Protein AF-A0A970XYF1-F1 (afdb_monomer_lite)

Foldseek 3Di:
DPPVQVVVLVVVVVVLVVCCVVPVPDAAEEEEEQVNPDQSNVVSCVVSVHWYKYWHDDDPVNCVVCVVVLVVQVVVCVVVVAKGWDKDWDWDDDPPHPGTFIKIKIWIFHDDPPDDTDTDIIIITTPD

Structure (mmCIF, N/CA/C/O backbone):
data_AF-A0A970XYF1-F1
#
_entry.id   AF-A0A970XYF1-F1
#
loop_
_atom_site.group_PDB
_atom_site.id
_atom_site.type_symbol
_atom_site.label_atom_id
_atom_site.label_alt_id
_atom_site.label_comp_id
_atom_site.label_asym_id
_atom_site.label_entity_id
_atom_site.label_seq_id
_atom_site.pdbx_PDB_ins_code
_atom_site.Cartn_x
_atom_site.Cartn_y
_atom_site.Cartn_z
_atom_site.occupancy
_atom_site.B_iso_or_equiv
_atom_site.auth_seq_id
_atom_site.auth_comp_id
_atom_site.auth_asym_id
_atom_site.auth_atom_id
_atom_site.pdbx_PDB_model_num
ATOM 1 N N . MET A 1 1 ? -23.228 10.885 0.093 1.00 42.56 1 MET A N 1
ATOM 2 C CA . MET A 1 1 ? -22.516 9.664 0.526 1.00 42.56 1 MET A CA 1
ATOM 3 C C . MET A 1 1 ? -22.508 8.668 -0.621 1.00 42.56 1 MET A C 1
ATOM 5 O O . MET A 1 1 ? -23.587 8.405 -1.145 1.00 42.56 1 MET A O 1
ATOM 9 N N . PRO A 1 2 ? -21.355 8.135 -1.051 1.00 46.19 2 PRO A N 1
ATOM 10 C CA . PRO A 1 2 ? -21.345 7.012 -1.975 1.00 46.19 2 PRO A CA 1
ATOM 11 C C . PRO A 1 2 ? -21.801 5.753 -1.224 1.00 46.19 2 PRO A C 1
ATOM 13 O O . PRO A 1 2 ? -21.293 5.425 -0.157 1.00 46.19 2 PRO A O 1
ATOM 16 N N . ILE A 1 3 ? -22.782 5.052 -1.784 1.00 51.94 3 ILE A N 1
ATOM 17 C CA . ILE A 1 3 ? -23.531 3.951 -1.152 1.00 51.94 3 ILE A CA 1
ATOM 18 C C . ILE A 1 3 ? -22.634 2.728 -0.832 1.00 51.94 3 ILE A C 1
ATOM 20 O O . ILE A 1 3 ? -22.966 1.919 0.030 1.00 51.94 3 ILE A O 1
ATOM 24 N N . ALA A 1 4 ? -21.463 2.615 -1.471 1.00 56.34 4 ALA A N 1
ATOM 25 C CA . ALA A 1 4 ? -20.545 1.484 -1.313 1.00 56.34 4 ALA A CA 1
ATOM 26 C C . ALA A 1 4 ? -19.779 1.468 0.028 1.00 56.34 4 ALA A C 1
ATOM 28 O O . ALA A 1 4 ? -19.537 0.393 0.578 1.00 56.34 4 ALA A O 1
ATOM 29 N N . SER A 1 5 ? -19.424 2.632 0.586 1.00 65.50 5 SER A N 1
ATOM 30 C CA . SER A 1 5 ? -18.584 2.703 1.794 1.00 65.50 5 SER A CA 1
ATOM 31 C C . SER A 1 5 ? -19.333 2.265 3.058 1.00 65.50 5 SER A C 1
ATOM 33 O O . SER A 1 5 ? -18.750 1.622 3.929 1.00 65.50 5 SER A O 1
ATOM 35 N N . GLY A 1 6 ? -20.644 2.525 3.137 1.00 76.62 6 GLY A N 1
ATOM 36 C CA . GLY A 1 6 ? -21.457 2.184 4.311 1.00 76.62 6 GLY A CA 1
ATOM 37 C C . GLY A 1 6 ? -21.562 0.677 4.572 1.00 76.62 6 GLY A C 1
ATOM 38 O O . GLY A 1 6 ? -21.461 0.238 5.717 1.00 76.62 6 GLY A O 1
ATOM 39 N N . GLY A 1 7 ? -21.698 -0.133 3.515 1.00 87.81 7 GLY A N 1
ATOM 40 C CA . GLY A 1 7 ? -21.750 -1.594 3.644 1.00 87.81 7 GLY A CA 1
ATOM 41 C C . GLY A 1 7 ? -20.427 -2.188 4.135 1.00 87.81 7 GLY A C 1
ATOM 42 O O . GLY A 1 7 ? -20.418 -3.040 5.025 1.00 87.81 7 GLY A O 1
ATOM 43 N N . ALA A 1 8 ? -19.305 -1.694 3.605 1.00 91.31 8 ALA A N 1
ATOM 44 C CA . ALA A 1 8 ? -17.974 -2.132 4.014 1.00 91.31 8 ALA A CA 1
ATOM 45 C C . ALA A 1 8 ? -17.682 -1.783 5.481 1.00 91.31 8 ALA A C 1
ATOM 47 O O . ALA A 1 8 ? -17.252 -2.653 6.239 1.00 91.31 8 ALA A O 1
ATOM 48 N N . ILE A 1 9 ? -17.986 -0.550 5.900 1.00 95.25 9 ILE A N 1
ATOM 49 C CA . ILE A 1 9 ? -17.817 -0.100 7.291 1.00 95.25 9 ILE A CA 1
ATOM 50 C C . ILE A 1 9 ? -18.661 -0.952 8.245 1.00 95.25 9 ILE A C 1
ATOM 52 O O . ILE A 1 9 ? -18.152 -1.416 9.264 1.00 95.25 9 ILE A O 1
ATOM 56 N N . GLY A 1 10 ? -19.922 -1.241 7.902 1.00 95.94 10 GLY A N 1
ATOM 57 C CA . GLY A 1 10 ? -20.786 -2.086 8.734 1.00 95.94 10 GLY A CA 1
ATOM 58 C C . GLY A 1 10 ? -20.219 -3.494 8.959 1.00 95.94 10 GLY A C 1
ATOM 59 O O . GLY A 1 10 ? -20.238 -4.009 10.081 1.00 95.94 10 GLY A O 1
ATOM 60 N N . ILE A 1 11 ? -19.662 -4.110 7.912 1.00 95.56 11 ILE A N 1
ATOM 61 C CA . ILE A 1 11 ? -19.013 -5.426 8.010 1.00 95.56 11 ILE A CA 1
ATOM 62 C C . ILE A 1 11 ? -17.732 -5.337 8.847 1.00 95.56 11 ILE A C 1
ATOM 64 O O . ILE A 1 11 ? -17.539 -6.157 9.749 1.00 95.56 11 ILE A O 1
ATOM 68 N N . LEU A 1 12 ? -16.880 -4.341 8.587 1.00 96.50 12 LEU A N 1
ATOM 69 C CA . LEU A 1 12 ? -15.636 -4.130 9.329 1.00 96.50 12 LEU A CA 1
ATOM 70 C C . LEU A 1 12 ? -15.905 -3.947 10.824 1.00 96.50 12 LEU A C 1
ATOM 72 O O . LEU A 1 12 ? -15.314 -4.666 11.626 1.00 96.50 12 LEU A O 1
ATOM 76 N N . SER A 1 13 ? -16.859 -3.093 11.195 1.00 96.88 13 SER A N 1
ATOM 77 C CA . SER A 1 13 ? -17.243 -2.854 12.592 1.00 96.88 13 SER A CA 1
ATOM 78 C C . SER A 1 13 ? -17.665 -4.131 13.306 1.00 96.88 13 SER A C 1
ATOM 80 O O . SER A 1 13 ? -17.199 -4.432 14.413 1.00 96.88 13 SER A O 1
ATOM 82 N N . ARG A 1 14 ? -18.482 -4.956 12.640 1.00 97.69 14 ARG A N 1
ATOM 83 C CA . ARG A 1 14 ? -18.920 -6.238 13.195 1.00 97.69 14 ARG A CA 1
ATOM 84 C C . ARG A 1 14 ? -17.759 -7.211 13.392 1.00 97.69 14 ARG A C 1
ATOM 86 O O . ARG A 1 14 ? -17.722 -7.897 14.416 1.00 97.69 14 ARG A O 1
ATOM 93 N N . ILE A 1 15 ? -16.838 -7.294 12.435 1.00 97.25 15 ILE A N 1
ATOM 94 C CA . ILE A 1 15 ? -15.681 -8.195 12.509 1.00 97.25 15 ILE A CA 1
ATOM 95 C C . ILE A 1 15 ? -14.697 -7.715 13.578 1.00 97.25 15 ILE A C 1
ATOM 97 O O . ILE A 1 15 ? -14.347 -8.497 14.460 1.00 97.25 15 ILE A O 1
ATOM 101 N N . ILE A 1 16 ? -14.300 -6.440 13.547 1.00 97.31 16 ILE A N 1
ATOM 102 C CA . ILE A 1 16 ? -13.340 -5.841 14.486 1.00 97.31 16 ILE A CA 1
ATOM 103 C C . ILE A 1 16 ? -13.828 -6.026 15.924 1.00 97.31 16 ILE A C 1
ATOM 105 O O . ILE A 1 16 ? -13.078 -6.519 16.768 1.00 97.31 16 ILE A O 1
ATOM 109 N N . SER A 1 17 ? -15.104 -5.738 16.191 1.00 97.38 17 SER A N 1
ATOM 110 C CA . SER A 1 17 ? -15.698 -5.899 17.523 1.00 97.38 17 SER A CA 1
ATOM 111 C C . SER A 1 17 ? -15.647 -7.348 18.020 1.00 97.38 17 SER A C 1
ATOM 113 O O . SER A 1 17 ? -15.294 -7.601 19.171 1.00 97.38 17 SER A O 1
ATOM 115 N N . ARG A 1 18 ? -15.947 -8.326 17.154 1.00 98.06 18 ARG A N 1
ATOM 116 C CA . ARG A 1 18 ? -15.880 -9.755 17.508 1.00 98.06 18 ARG A CA 1
ATOM 117 C C . ARG A 1 18 ? -14.450 -10.225 17.757 1.00 98.06 18 ARG A C 1
ATOM 119 O O . ARG A 1 18 ? -14.218 -10.965 18.709 1.00 98.06 18 ARG A O 1
ATOM 126 N N . VAL A 1 19 ? -13.499 -9.784 16.935 1.00 97.50 19 VAL A N 1
ATOM 127 C CA . VAL A 1 19 ? -12.078 -10.119 17.106 1.00 97.50 19 VAL A CA 1
ATOM 128 C C . VAL A 1 19 ? -11.544 -9.534 18.411 1.00 97.50 19 VAL A C 1
ATOM 130 O O . VAL A 1 19 ? -10.874 -10.249 19.147 1.00 97.50 19 VAL A O 1
ATOM 133 N N . ARG A 1 20 ? -11.890 -8.286 18.754 1.00 97.25 20 ARG A N 1
ATOM 134 C CA . ARG A 1 20 ? -11.509 -7.675 20.039 1.00 97.25 20 ARG A CA 1
ATOM 135 C C . ARG A 1 20 ? -12.079 -8.419 21.237 1.00 97.25 20 ARG A C 1
ATOM 137 O O . ARG A 1 20 ? -11.357 -8.638 22.201 1.00 97.25 20 ARG A O 1
ATOM 144 N N . ALA A 1 21 ? -13.348 -8.818 21.173 1.00 97.88 21 ALA A N 1
ATOM 145 C CA . ALA A 1 21 ? -13.983 -9.562 22.256 1.00 97.88 21 ALA A CA 1
ATOM 146 C C . ALA A 1 21 ? -13.306 -10.923 22.487 1.00 97.88 21 ALA A C 1
ATOM 148 O O . ALA A 1 21 ? -13.073 -11.309 23.628 1.00 97.88 21 ALA A O 1
ATOM 149 N N . ALA A 1 22 ? -12.956 -11.629 21.407 1.00 98.19 22 ALA A N 1
ATOM 150 C CA . ALA A 1 22 ? -12.275 -12.919 21.489 1.00 98.19 22 ALA A CA 1
ATOM 151 C C . ALA A 1 22 ? -10.784 -12.793 21.857 1.00 98.19 22 ALA A C 1
ATOM 153 O O . ALA A 1 22 ? -10.245 -13.655 22.547 1.00 98.19 22 ALA A O 1
ATOM 154 N N . PHE A 1 23 ? -10.117 -11.720 21.417 1.00 97.75 23 PHE A N 1
ATOM 155 C CA . PHE A 1 23 ? -8.676 -11.517 21.581 1.00 97.75 23 PHE A CA 1
ATOM 156 C C . PHE A 1 23 ? -8.338 -10.077 22.019 1.00 97.75 23 PHE A C 1
ATOM 158 O O . PHE A 1 23 ? -7.791 -9.299 21.232 1.00 97.75 23 PHE A O 1
ATOM 165 N N . PRO A 1 24 ? -8.583 -9.706 23.291 1.00 95.38 24 PRO A N 1
ATOM 166 C CA . PRO A 1 24 ? -8.510 -8.309 23.742 1.00 95.38 24 PRO A CA 1
ATOM 167 C C . PRO A 1 24 ? -7.132 -7.643 23.631 1.00 95.38 24 PRO A C 1
ATOM 169 O O . PRO A 1 24 ? -7.035 -6.421 23.630 1.00 95.38 24 PRO A O 1
ATOM 172 N N . LYS A 1 25 ? -6.055 -8.434 23.568 1.00 95.75 25 LYS A N 1
ATOM 173 C CA . LYS A 1 25 ? -4.666 -7.941 23.525 1.00 95.75 25 LYS A CA 1
ATOM 174 C C . LYS A 1 25 ? -4.054 -7.962 22.121 1.00 95.75 25 LYS A C 1
ATOM 176 O O . LYS A 1 25 ? -2.888 -7.605 21.960 1.00 95.75 25 LYS A O 1
ATOM 181 N N . THR A 1 26 ? -4.798 -8.416 21.116 1.00 95.44 26 THR A N 1
ATOM 182 C CA . THR A 1 26 ? -4.270 -8.599 19.762 1.00 95.44 26 THR A CA 1
ATOM 183 C C . THR A 1 26 ? -4.299 -7.291 18.982 1.00 95.44 26 THR A C 1
ATOM 185 O O . THR A 1 26 ? -5.288 -6.561 18.996 1.00 95.44 26 THR A O 1
ATOM 188 N N . ARG A 1 27 ? -3.221 -7.018 18.240 1.00 96.25 27 ARG A N 1
ATOM 189 C CA . ARG A 1 27 ? -3.204 -5.945 17.241 1.00 96.25 27 ARG A CA 1
ATOM 190 C C . ARG A 1 27 ? -3.990 -6.385 16.013 1.00 96.25 27 ARG A C 1
ATOM 192 O O . ARG A 1 27 ? -3.718 -7.444 15.451 1.00 96.25 27 ARG A O 1
ATOM 199 N N . ILE A 1 28 ? -4.949 -5.569 15.595 1.00 97.31 28 ILE A N 1
ATOM 200 C CA . ILE A 1 28 ? -5.759 -5.838 14.407 1.00 97.31 28 ILE A CA 1
ATOM 201 C C . ILE A 1 28 ? -5.158 -5.071 13.236 1.00 97.31 28 ILE A C 1
ATOM 203 O O . ILE A 1 28 ? -4.939 -3.865 13.337 1.00 97.31 28 ILE A O 1
ATOM 207 N N . ARG A 1 29 ? -4.917 -5.782 12.129 1.00 97.19 29 ARG A N 1
ATOM 208 C CA . ARG A 1 29 ? -4.482 -5.202 10.860 1.00 97.19 29 ARG A CA 1
ATOM 209 C C . ARG A 1 29 ? -5.481 -5.523 9.761 1.00 97.19 29 ARG A C 1
ATOM 211 O O . ARG A 1 29 ? -5.700 -6.691 9.443 1.00 97.19 29 ARG A O 1
ATOM 218 N N . VAL A 1 30 ? -6.041 -4.489 9.153 1.00 96.94 30 VAL A N 1
ATOM 219 C CA . VAL A 1 30 ? -7.016 -4.592 8.070 1.00 96.94 30 VAL A CA 1
ATOM 220 C C . VAL A 1 30 ? -6.309 -4.467 6.722 1.00 96.94 30 VAL A C 1
ATOM 222 O O . VAL A 1 30 ? -5.462 -3.600 6.510 1.00 96.94 30 VAL A O 1
ATOM 225 N N . ARG A 1 31 ? -6.643 -5.355 5.787 1.00 96.31 31 ARG A N 1
ATOM 226 C CA . ARG A 1 31 ? -6.173 -5.296 4.400 1.00 96.31 31 ARG A CA 1
ATOM 227 C C . ARG A 1 31 ? -7.359 -5.107 3.478 1.00 96.31 31 ARG A C 1
ATOM 229 O O . ARG A 1 31 ? -8.300 -5.890 3.553 1.00 96.31 31 ARG A O 1
ATOM 236 N N . LEU A 1 32 ? -7.288 -4.098 2.619 1.00 94.56 32 LEU A N 1
ATOM 237 C CA . LEU A 1 32 ? -8.356 -3.762 1.681 1.00 94.56 32 LEU A CA 1
ATOM 238 C C . LEU A 1 32 ? -7.792 -3.552 0.275 1.00 94.56 32 LEU A C 1
ATOM 240 O O . LEU A 1 32 ? -6.629 -3.174 0.109 1.00 94.56 32 LEU A O 1
ATOM 244 N N . 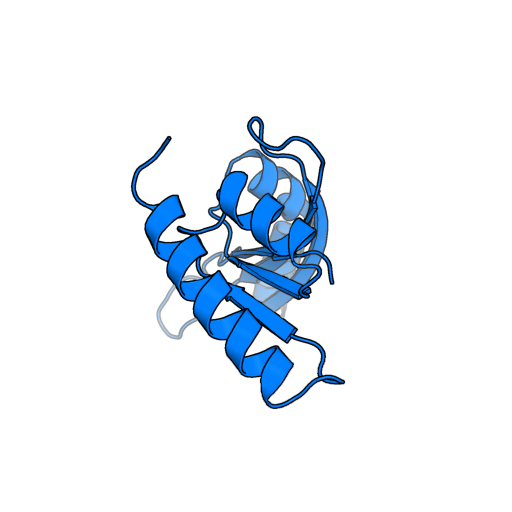ASP A 1 33 ? -8.615 -3.794 -0.740 1.00 92.12 33 ASP A N 1
ATOM 245 C CA . ASP A 1 33 ? -8.263 -3.499 -2.126 1.00 92.12 33 ASP A CA 1
ATOM 246 C C . ASP A 1 33 ? -8.444 -2.011 -2.489 1.00 92.12 33 ASP A C 1
ATOM 248 O O . ASP A 1 33 ? -8.899 -1.191 -1.689 1.00 92.12 33 ASP A O 1
ATOM 252 N N . GLY A 1 34 ? -8.071 -1.685 -3.732 1.00 87.31 34 GLY A N 1
ATOM 253 C CA . GLY A 1 34 ? -8.124 -0.343 -4.320 1.00 87.31 34 GLY A CA 1
ATOM 254 C C . GLY A 1 34 ? -9.468 0.371 -4.214 1.00 87.31 34 GLY A C 1
ATOM 255 O O . GLY A 1 34 ? -9.496 1.593 -4.064 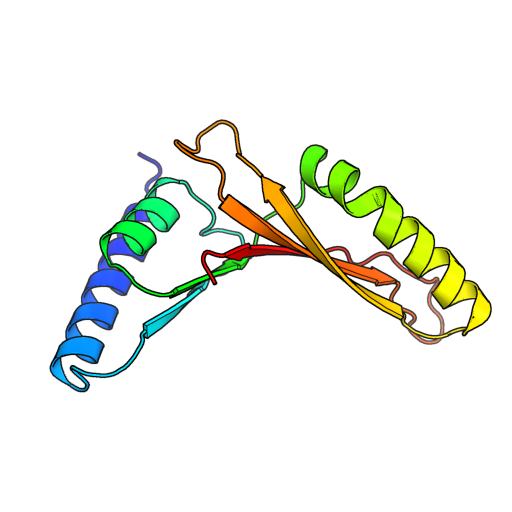1.00 87.31 34 GLY A O 1
ATOM 256 N N . GLY A 1 35 ? -10.572 -0.373 -4.282 1.00 87.31 35 GLY A N 1
ATOM 257 C CA . GLY A 1 35 ? -11.932 0.159 -4.232 1.00 87.31 35 GLY A CA 1
ATOM 258 C C . GLY A 1 35 ? -12.319 0.739 -2.874 1.00 87.31 35 GLY A C 1
ATOM 259 O O . GLY A 1 35 ? -13.270 1.512 -2.795 1.00 87.31 35 GLY A O 1
ATOM 260 N N . PHE A 1 36 ? -11.561 0.430 -1.821 1.00 90.00 36 PHE A N 1
ATOM 261 C CA . PHE A 1 36 ? -11.830 0.880 -0.456 1.00 90.00 36 PHE A CA 1
ATOM 262 C C . PHE A 1 36 ? -10.905 2.008 0.020 1.00 90.00 36 PHE A C 1
ATOM 264 O O . PHE A 1 36 ? -10.979 2.417 1.175 1.00 90.00 36 PHE A O 1
ATOM 271 N N . GLY A 1 37 ? -10.070 2.574 -0.859 1.00 87.19 37 GLY A N 1
ATOM 272 C CA . GLY A 1 37 ? -9.231 3.749 -0.574 1.00 87.19 37 GLY A CA 1
ATOM 273 C C . GLY A 1 37 ? -10.003 5.071 -0.409 1.00 87.19 37 GLY A C 1
ATOM 274 O O . GLY A 1 37 ? -9.484 6.140 -0.732 1.00 87.19 37 GLY A O 1
ATOM 275 N N . THR A 1 38 ? -11.263 5.034 0.019 1.00 88.00 38 THR A N 1
ATOM 276 C CA . THR A 1 38 ? -12.096 6.231 0.203 1.00 88.00 38 THR A CA 1
ATOM 277 C C . THR A 1 38 ? -11.796 6.910 1.543 1.00 88.00 38 THR A C 1
ATOM 279 O O . THR A 1 38 ? -11.542 6.181 2.502 1.00 88.00 38 THR A O 1
ATOM 282 N N . PRO A 1 39 ? -11.883 8.256 1.644 1.00 87.69 39 PRO A N 1
ATOM 283 C CA . PRO A 1 39 ? -11.677 8.976 2.906 1.00 87.69 39 PRO A CA 1
ATOM 284 C C . PRO A 1 39 ? -12.475 8.367 4.068 1.00 87.69 39 PRO A C 1
ATOM 286 O O . PRO A 1 39 ? -11.867 7.970 5.048 1.00 87.69 39 PRO A O 1
ATOM 289 N N . ASP A 1 40 ? -13.780 8.136 3.884 1.00 89.88 40 ASP A N 1
ATOM 290 C CA . ASP A 1 40 ? -14.671 7.586 4.919 1.00 89.88 40 ASP A CA 1
ATOM 291 C C . ASP A 1 40 ? -14.188 6.247 5.514 1.00 89.88 40 ASP A C 1
ATOM 293 O O . ASP A 1 40 ? -14.373 5.985 6.698 1.00 89.88 40 ASP A O 1
ATOM 297 N N . ILE A 1 41 ? -13.561 5.383 4.706 1.00 92.44 41 ILE A N 1
ATOM 298 C CA . ILE A 1 41 ? -13.029 4.094 5.180 1.00 92.44 41 ILE A CA 1
ATOM 299 C C . ILE A 1 41 ? -11.705 4.287 5.913 1.00 92.44 41 ILE A C 1
ATOM 301 O O . ILE A 1 41 ? -11.477 3.638 6.928 1.00 92.44 41 ILE A O 1
ATOM 305 N N . LEU A 1 42 ? -10.825 5.148 5.400 1.00 91.81 42 LEU A N 1
ATOM 306 C CA . LEU A 1 42 ? -9.549 5.435 6.054 1.00 91.81 42 LEU A CA 1
ATOM 307 C C . LEU A 1 42 ? -9.773 6.119 7.406 1.00 91.81 42 LEU A C 1
ATOM 309 O O . LEU A 1 42 ? -9.175 5.701 8.392 1.00 91.81 42 LEU A O 1
ATOM 313 N N . ASP A 1 43 ? -10.688 7.089 7.460 1.00 91.50 43 ASP A N 1
ATOM 314 C CA . ASP A 1 43 ? -11.080 7.782 8.688 1.00 91.50 43 ASP A CA 1
ATOM 315 C C . ASP A 1 43 ? -11.699 6.795 9.690 1.00 91.50 43 ASP A C 1
ATOM 317 O O . ASP A 1 43 ? -11.287 6.759 10.846 1.00 91.50 43 ASP A O 1
ATOM 321 N N . TYR A 1 44 ? -12.590 5.904 9.238 1.00 94.25 44 TYR A N 1
ATOM 322 C CA . TYR A 1 44 ? -13.139 4.841 10.083 1.00 94.25 44 TYR A CA 1
ATOM 323 C C . TYR A 1 44 ? -12.050 3.922 10.672 1.00 94.25 44 TYR A C 1
ATOM 325 O O . TYR A 1 44 ? -12.086 3.586 11.853 1.00 94.25 44 TYR A O 1
ATOM 333 N N . LEU A 1 45 ? -11.061 3.505 9.874 1.00 94.94 45 LEU A N 1
ATOM 334 C CA . LEU A 1 45 ? -9.969 2.646 10.352 1.00 94.94 45 LEU A CA 1
ATOM 335 C C . LEU A 1 45 ? -9.032 3.374 11.328 1.00 94.94 45 LEU A C 1
ATOM 337 O O . LEU A 1 45 ? -8.541 2.755 12.277 1.00 94.94 45 LEU A O 1
ATOM 341 N N . ASP A 1 46 ? -8.793 4.667 11.098 1.00 92.88 46 ASP A N 1
ATOM 342 C CA . ASP A 1 46 ? -8.055 5.537 12.014 1.00 92.88 46 ASP A CA 1
ATOM 343 C C . ASP A 1 46 ? -8.800 5.666 13.358 1.00 92.88 46 ASP A C 1
ATOM 345 O O . ASP A 1 46 ? -8.186 5.488 14.410 1.00 92.88 46 ASP A O 1
ATOM 349 N N . GLU A 1 47 ? -10.114 5.923 13.339 1.00 94.50 47 GLU A N 1
ATOM 350 C CA . GLU A 1 47 ? -10.970 6.037 14.535 1.00 94.50 47 GLU A CA 1
ATOM 351 C C . GLU A 1 47 ? -11.068 4.727 15.316 1.00 94.50 47 GLU A C 1
ATOM 353 O O . GLU A 1 47 ? -10.996 4.718 16.546 1.00 94.50 47 GLU A O 1
ATOM 358 N N . GLU A 1 48 ? -11.174 3.601 14.611 1.00 95.88 48 GLU A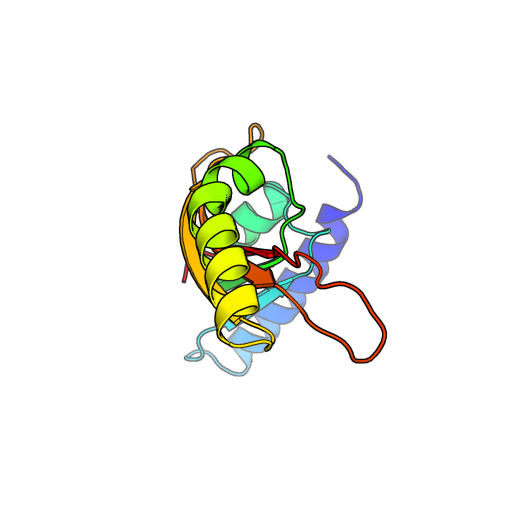 N 1
ATOM 359 C CA . GLU A 1 48 ? -11.102 2.286 15.234 1.00 95.88 48 GLU A CA 1
ATOM 360 C C . GLU A 1 48 ? -9.721 2.019 15.838 1.00 95.88 48 GLU A C 1
ATOM 362 O O . GLU A 1 48 ? -9.602 1.133 16.675 1.00 95.88 48 GLU A O 1
ATOM 367 N N . GLY A 1 49 ? -8.658 2.728 15.456 1.00 94.75 49 GLY A N 1
ATOM 368 C CA . GLY A 1 49 ? -7.314 2.482 15.982 1.00 94.75 49 GLY A CA 1
ATOM 369 C C . GLY A 1 49 ? -6.763 1.111 15.578 1.00 94.75 49 GLY A C 1
ATOM 370 O O . GLY A 1 49 ? -6.100 0.438 16.374 1.00 94.75 49 GLY A O 1
ATOM 371 N N . VAL A 1 50 ? -7.072 0.659 14.359 1.00 96.31 50 VAL A N 1
ATOM 372 C CA . VAL A 1 50 ? -6.556 -0.594 13.780 1.00 96.31 50 VAL A CA 1
ATOM 373 C C . VAL A 1 50 ? -5.517 -0.302 12.712 1.00 96.31 50 VAL A C 1
ATOM 375 O O . VAL A 1 50 ? -5.692 0.590 11.894 1.00 96.31 50 VAL A O 1
ATOM 378 N N . GLU A 1 51 ? -4.449 -1.088 12.640 1.00 97.06 51 GLU A N 1
ATOM 379 C CA . GLU A 1 51 ? -3.480 -0.958 11.552 1.00 97.06 51 GLU A CA 1
ATOM 380 C C . GLU A 1 51 ? -4.159 -1.237 10.200 1.00 97.06 51 GLU A C 1
ATOM 382 O O . GLU A 1 51 ? -5.046 -2.089 10.116 1.00 97.06 51 GLU A O 1
ATOM 387 N N . TYR A 1 52 ? -3.727 -0.592 9.114 1.00 96.31 52 TYR A N 1
ATOM 388 C CA . TYR A 1 52 ? -4.252 -0.927 7.789 1.00 96.31 52 TYR A CA 1
ATOM 389 C C . TYR A 1 52 ? -3.240 -0.816 6.663 1.00 96.31 52 TYR A C 1
ATOM 391 O O . TYR A 1 52 ? -2.285 -0.046 6.719 1.00 96.31 52 TYR A O 1
ATOM 399 N N . ILE A 1 53 ? -3.505 -1.599 5.619 1.00 96.69 53 ILE A N 1
ATOM 400 C CA . ILE A 1 53 ? -2.850 -1.530 4.316 1.00 96.69 53 ILE A CA 1
ATOM 401 C C . ILE A 1 53 ? -3.961 -1.556 3.269 1.00 96.69 53 ILE A C 1
ATOM 403 O O . ILE A 1 53 ? -4.615 -2.585 3.079 1.00 96.69 53 ILE A O 1
ATOM 407 N N . VAL A 1 54 ? -4.170 -0.437 2.588 1.00 95.75 54 VAL A N 1
ATOM 408 C CA . VAL A 1 54 ? -5.215 -0.297 1.571 1.00 95.75 54 VAL A CA 1
ATOM 409 C C . VAL A 1 54 ? -4.551 -0.138 0.217 1.00 95.75 54 VAL A C 1
ATOM 411 O O . VAL A 1 54 ? -3.754 0.780 0.021 1.00 95.75 54 VAL A O 1
ATOM 414 N N . GLY A 1 55 ? -4.848 -1.040 -0.719 1.00 95.44 55 GLY A N 1
ATOM 415 C CA . GLY A 1 55 ? -4.462 -0.855 -2.115 1.00 95.44 55 GLY A CA 1
ATOM 416 C C . GLY A 1 55 ? -4.955 0.500 -2.608 1.00 95.44 55 GLY A C 1
ATOM 417 O O . GLY A 1 55 ? -6.025 0.952 -2.217 1.00 95.44 55 GLY A O 1
ATOM 418 N N . TYR A 1 56 ? -4.179 1.178 -3.446 1.00 94.44 56 TYR A N 1
ATOM 419 C CA . TYR A 1 56 ? -4.579 2.485 -3.946 1.00 94.44 56 TYR A CA 1
ATOM 420 C C . TYR A 1 56 ? -4.382 2.589 -5.444 1.00 94.44 56 TYR A C 1
ATOM 422 O O . TYR A 1 56 ? -3.353 2.181 -5.994 1.00 94.44 56 TYR A O 1
ATOM 430 N N . ALA A 1 57 ? -5.401 3.128 -6.109 1.00 92.06 57 ALA A N 1
ATOM 431 C CA . ALA A 1 57 ? -5.357 3.340 -7.540 1.00 92.06 57 ALA A CA 1
ATOM 432 C C . ALA A 1 57 ? -4.234 4.324 -7.891 1.00 92.06 57 ALA A C 1
ATOM 434 O O . ALA A 1 57 ? -4.042 5.353 -7.239 1.00 92.06 57 ALA A O 1
ATOM 435 N N . SER A 1 58 ? -3.492 3.996 -8.947 1.00 93.25 58 SER A N 1
ATOM 436 C CA . SER A 1 58 ? -2.479 4.892 -9.490 1.00 93.25 58 SER A CA 1
ATOM 437 C C . SER A 1 58 ? -3.119 6.197 -9.971 1.00 93.25 58 SER A C 1
ATOM 439 O O . SER A 1 58 ? -4.233 6.207 -10.491 1.00 93.25 58 SER A O 1
ATOM 441 N N . ASN A 1 59 ? -2.393 7.301 -9.824 1.00 94.06 59 ASN A N 1
ATOM 442 C CA . ASN A 1 59 ? -2.738 8.585 -10.422 1.00 94.06 59 ASN A CA 1
ATOM 443 C C . ASN A 1 59 ? -1.463 9.352 -10.793 1.00 94.06 59 ASN A C 1
ATOM 445 O O . ASN A 1 59 ? -0.359 8.976 -10.395 1.00 94.06 59 ASN A O 1
ATOM 449 N N . SER A 1 60 ? -1.609 10.443 -11.545 1.00 95.94 60 SER A N 1
ATOM 450 C CA . SER A 1 60 ? -0.477 11.225 -12.061 1.00 95.94 60 SER A CA 1
ATOM 451 C C . SER A 1 60 ? 0.479 11.717 -10.968 1.00 95.94 60 SER A C 1
ATOM 453 O O . SER A 1 60 ? 1.690 11.759 -11.190 1.00 95.94 60 SER A O 1
ATOM 455 N N . VAL A 1 61 ? -0.029 12.030 -9.772 1.00 95.94 61 VAL A N 1
ATOM 456 C CA . VAL A 1 61 ? 0.794 12.465 -8.636 1.00 95.94 61 VAL A CA 1
ATOM 457 C C . VAL A 1 61 ? 1.625 11.303 -8.098 1.00 95.94 61 VAL A C 1
ATOM 459 O O . VAL A 1 61 ? 2.831 11.457 -7.911 1.00 95.94 61 VAL A O 1
ATOM 462 N N . LEU A 1 62 ? 1.018 10.132 -7.896 1.00 96.56 62 LEU A N 1
ATOM 463 C CA . LEU A 1 62 ? 1.717 8.934 -7.415 1.00 96.56 62 LEU A CA 1
ATOM 464 C C . LEU A 1 62 ? 2.759 8.433 -8.420 1.00 96.56 62 LEU A C 1
ATOM 466 O O . LEU A 1 62 ? 3.880 8.095 -8.037 1.00 96.56 62 LEU A O 1
ATOM 470 N N . VAL A 1 63 ? 2.422 8.460 -9.710 1.00 97.06 63 VAL A N 1
ATOM 471 C CA . VAL A 1 63 ? 3.355 8.140 -10.799 1.00 97.06 63 VAL A CA 1
ATOM 472 C C . VAL A 1 63 ? 4.530 9.109 -10.793 1.00 97.06 63 VAL A C 1
ATOM 474 O O . VAL A 1 63 ? 5.679 8.683 -10.868 1.00 97.06 63 VAL A O 1
ATOM 477 N N . SER A 1 64 ? 4.268 10.410 -10.645 1.00 97.19 64 SER A N 1
ATOM 478 C CA . SER A 1 64 ? 5.323 11.423 -10.566 1.00 97.19 64 SER A CA 1
ATOM 479 C C . SER A 1 64 ? 6.255 11.188 -9.373 1.00 97.19 64 SER A C 1
ATOM 481 O O . SER A 1 64 ? 7.476 11.193 -9.530 1.00 97.19 64 SER A O 1
ATOM 483 N N . ARG A 1 65 ? 5.695 10.886 -8.194 1.00 97.12 65 ARG A N 1
ATOM 484 C CA . ARG A 1 65 ? 6.462 10.586 -6.973 1.00 97.12 65 ARG A CA 1
ATOM 485 C C . ARG A 1 65 ? 7.327 9.331 -7.110 1.00 97.12 65 ARG A C 1
ATOM 487 O O . ARG A 1 65 ? 8.456 9.326 -6.630 1.00 97.12 65 ARG A O 1
ATOM 494 N N . ALA A 1 66 ? 6.832 8.298 -7.790 1.00 97.00 66 ALA A N 1
ATOM 495 C CA . ALA A 1 66 ? 7.558 7.045 -8.002 1.00 97.00 66 ALA A CA 1
ATOM 496 C C . ALA A 1 66 ? 8.495 7.056 -9.224 1.00 97.00 66 ALA A C 1
ATOM 498 O O . ALA A 1 66 ? 9.239 6.099 -9.423 1.00 97.00 66 ALA A O 1
ATOM 499 N N . ARG A 1 67 ? 8.497 8.118 -10.043 1.00 97.25 67 ARG A N 1
ATOM 500 C CA . ARG A 1 67 ? 9.228 8.155 -11.321 1.00 97.25 67 ARG A CA 1
ATOM 501 C C . ARG A 1 67 ? 10.708 7.813 -11.169 1.00 97.25 67 ARG A C 1
ATOM 503 O O . ARG A 1 67 ? 11.184 6.912 -11.841 1.00 97.25 67 ARG A O 1
ATOM 510 N N . LYS A 1 68 ? 11.405 8.467 -10.233 1.00 97.44 68 LYS A N 1
ATOM 511 C CA . LYS A 1 68 ? 12.850 8.259 -10.027 1.00 97.44 68 LYS A CA 1
ATOM 512 C C . LYS A 1 68 ? 13.195 6.801 -9.713 1.00 97.44 68 LYS A C 1
ATOM 514 O O . LYS A 1 68 ? 14.147 6.263 -10.266 1.00 97.44 68 LYS A O 1
ATOM 519 N N . VAL A 1 69 ? 12.417 6.159 -8.839 1.00 97.62 69 VAL A N 1
ATOM 520 C CA . VAL A 1 69 ? 12.660 4.755 -8.475 1.00 97.62 69 VAL A CA 1
ATOM 521 C C . VAL A 1 69 ? 12.258 3.799 -9.596 1.00 97.62 69 VAL A C 1
ATOM 523 O O . VAL A 1 69 ? 12.943 2.806 -9.804 1.00 97.62 69 VAL A O 1
ATOM 526 N N . MET A 1 70 ? 11.217 4.119 -10.372 1.00 98.31 70 MET A N 1
ATOM 527 C CA . MET A 1 70 ? 10.858 3.357 -11.571 1.00 98.31 70 MET A CA 1
ATOM 528 C C . MET A 1 70 ? 11.946 3.432 -12.645 1.00 98.31 70 MET A C 1
ATOM 530 O O . MET A 1 70 ? 12.324 2.398 -13.184 1.00 98.31 70 MET A O 1
ATOM 534 N N . ASP A 1 71 ? 12.490 4.618 -12.923 1.00 98.31 71 ASP A N 1
ATOM 535 C CA . ASP A 1 71 ? 13.577 4.800 -13.895 1.00 98.31 71 ASP A CA 1
ATOM 536 C C . ASP A 1 71 ? 14.811 3.971 -13.493 1.00 98.31 71 ASP A C 1
ATOM 538 O O . ASP A 1 71 ? 15.405 3.284 -14.326 1.00 98.31 71 ASP A O 1
ATOM 542 N N . MET A 1 72 ? 15.139 3.955 -12.196 1.00 98.25 72 MET A N 1
ATOM 543 C CA . MET A 1 72 ? 16.202 3.113 -11.645 1.00 98.25 72 MET A CA 1
ATOM 544 C C . MET A 1 72 ? 15.914 1.617 -11.830 1.00 98.25 72 MET A C 1
ATOM 546 O O . MET A 1 72 ? 16.800 0.884 -12.264 1.00 98.25 72 MET A O 1
ATOM 550 N N . MET A 1 73 ? 14.689 1.152 -11.557 1.00 98.44 73 MET A N 1
ATOM 551 C CA . MET A 1 73 ? 14.323 -0.258 -11.767 1.00 98.44 73 MET A CA 1
ATOM 552 C C . MET A 1 73 ? 14.364 -0.658 -13.241 1.00 98.44 73 MET A C 1
ATOM 554 O O . MET A 1 73 ? 14.763 -1.778 -13.549 1.00 98.44 73 MET A O 1
ATOM 558 N N . ARG A 1 74 ? 14.021 0.247 -14.167 1.00 98.50 74 ARG A N 1
ATOM 559 C CA . ARG A 1 74 ? 14.177 -0.007 -15.609 1.00 98.50 74 ARG A CA 1
ATOM 560 C C . ARG A 1 74 ? 15.641 -0.211 -15.973 1.00 98.50 74 ARG A C 1
ATOM 562 O O . ARG A 1 74 ? 15.958 -1.201 -16.628 1.00 98.50 74 ARG A O 1
ATOM 569 N N . ALA A 1 75 ? 16.531 0.666 -15.509 1.00 98.38 75 ALA A N 1
ATOM 570 C CA . ALA A 1 75 ? 17.966 0.530 -15.751 1.00 98.38 75 ALA A CA 1
ATOM 571 C C . ALA A 1 75 ? 18.529 -0.774 -15.160 1.00 98.38 75 ALA A C 1
ATOM 573 O O . ALA A 1 75 ? 19.212 -1.520 -15.861 1.00 98.38 75 ALA A O 1
ATOM 574 N N . LEU A 1 76 ? 18.188 -1.098 -13.907 1.00 98.31 76 LEU A N 1
ATOM 575 C CA . LEU A 1 76 ? 18.619 -2.348 -13.277 1.00 98.31 76 LEU A CA 1
ATOM 576 C C . LEU A 1 76 ? 18.085 -3.572 -14.018 1.00 98.31 76 LEU A C 1
ATOM 578 O O . LEU A 1 76 ? 18.850 -4.492 -14.278 1.00 98.31 76 LEU A O 1
ATOM 582 N N . SER A 1 77 ? 16.815 -3.563 -14.430 1.00 98.19 77 SER A N 1
ATOM 583 C CA . SER A 1 77 ? 16.220 -4.686 -15.157 1.00 98.19 77 SER A CA 1
ATOM 584 C C . SER A 1 77 ? 16.863 -4.891 -16.527 1.00 98.19 77 SER A C 1
ATOM 586 O O . SER A 1 77 ? 16.921 -6.019 -17.014 1.00 98.19 77 SER A O 1
ATOM 588 N N . VAL A 1 78 ? 17.351 -3.829 -17.176 1.00 97.75 78 VAL A N 1
ATOM 589 C CA . VAL A 1 78 ? 18.160 -3.938 -18.403 1.00 97.75 78 VAL A CA 1
ATOM 590 C C . VAL A 1 78 ? 19.504 -4.603 -18.110 1.00 97.75 78 VAL A C 1
ATOM 592 O O . VAL A 1 78 ? 19.879 -5.527 -18.825 1.00 97.75 78 VAL A O 1
ATOM 595 N N . ILE A 1 79 ? 20.197 -4.181 -17.050 1.00 97.94 79 ILE A N 1
ATOM 596 C CA . ILE A 1 79 ? 21.519 -4.708 -16.679 1.00 97.94 79 ILE A CA 1
ATOM 597 C C . ILE A 1 79 ? 21.436 -6.173 -16.233 1.00 97.94 79 ILE A C 1
ATOM 599 O O . ILE A 1 79 ? 22.243 -6.999 -16.652 1.00 97.94 79 ILE A O 1
ATOM 603 N N . SER A 1 80 ? 20.470 -6.509 -15.378 1.00 97.25 80 SER A N 1
ATOM 604 C CA . SER A 1 80 ? 20.344 -7.844 -14.788 1.00 97.25 80 SER A CA 1
ATOM 605 C C . SER A 1 80 ? 19.617 -8.841 -15.686 1.00 97.25 80 SER A C 1
ATOM 607 O O . SER A 1 80 ? 19.702 -10.048 -15.453 1.00 97.25 80 SER A O 1
ATOM 609 N N . ASN A 1 81 ? 18.875 -8.344 -16.683 1.00 96.56 81 ASN A N 1
ATOM 610 C CA . ASN A 1 81 ? 17.922 -9.100 -17.494 1.00 96.56 81 ASN A CA 1
ATOM 611 C C . ASN A 1 81 ? 16.892 -9.889 -16.656 1.00 96.56 81 ASN A C 1
ATOM 613 O O . ASN A 1 81 ? 16.395 -10.936 -17.076 1.00 96.56 81 ASN A O 1
ATOM 617 N N . LYS A 1 82 ? 16.558 -9.395 -15.458 1.00 97.25 82 LYS A N 1
ATOM 618 C CA . LYS A 1 82 ? 15.592 -10.003 -14.529 1.00 97.25 82 LYS A CA 1
ATOM 619 C C . LYS A 1 82 ? 14.473 -9.028 -14.174 1.00 97.25 82 LYS A C 1
ATOM 621 O O . LYS A 1 82 ? 14.524 -7.842 -14.506 1.00 97.25 82 LYS A O 1
ATOM 626 N N . THR A 1 83 ? 13.434 -9.551 -13.525 1.00 98.38 83 THR A N 1
ATOM 627 C CA . THR A 1 83 ? 12.458 -8.711 -12.826 1.00 98.38 83 THR A CA 1
ATOM 628 C C . THR A 1 83 ? 13.162 -8.005 -11.676 1.00 98.38 83 THR A C 1
ATOM 630 O O . THR A 1 83 ? 13.787 -8.672 -10.855 1.00 98.38 83 THR A O 1
ATOM 633 N N . GLU A 1 84 ? 13.043 -6.682 -11.617 1.00 98.50 84 GLU A N 1
ATOM 634 C CA . GLU A 1 84 ? 13.644 -5.857 -10.566 1.00 98.50 84 GLU A CA 1
ATOM 635 C C . GLU A 1 84 ? 12.567 -5.086 -9.819 1.00 98.50 84 GLU A C 1
ATOM 637 O O . GLU A 1 84 ? 11.647 -4.54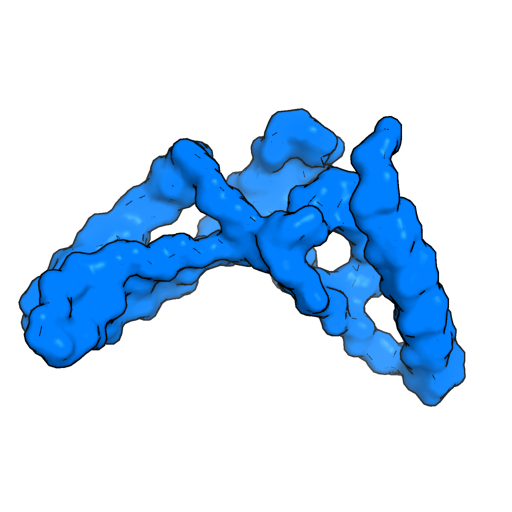2 -10.436 1.00 98.50 84 GLU A O 1
ATOM 642 N N . THR A 1 85 ? 12.704 -5.027 -8.495 1.00 98.44 85 THR A N 1
ATOM 643 C CA . THR A 1 85 ? 11.703 -4.439 -7.604 1.00 98.44 85 THR A CA 1
ATOM 644 C C . THR A 1 85 ? 12.364 -3.660 -6.480 1.00 98.44 85 THR A C 1
ATOM 646 O O . THR A 1 85 ? 13.249 -4.165 -5.794 1.00 98.44 85 THR A O 1
ATOM 649 N N . ILE A 1 86 ? 11.852 -2.460 -6.219 1.00 98.19 86 ILE A N 1
ATOM 650 C CA . ILE A 1 86 ? 12.171 -1.673 -5.031 1.00 98.19 86 ILE A CA 1
ATOM 651 C C . ILE A 1 86 ? 10.891 -1.135 -4.395 1.00 98.19 86 ILE A C 1
ATOM 653 O O . ILE A 1 86 ? 9.896 -0.863 -5.070 1.00 98.19 86 ILE A O 1
ATOM 657 N N . PHE A 1 87 ? 10.931 -0.955 -3.080 1.00 97.69 87 PHE A N 1
ATOM 658 C CA . PHE A 1 87 ? 9.887 -0.264 -2.337 1.00 97.69 87 PHE A CA 1
ATOM 659 C C . PHE A 1 87 ? 10.401 1.105 -1.905 1.00 97.69 87 PHE A C 1
ATOM 661 O O . PHE A 1 87 ? 11.517 1.230 -1.403 1.00 97.69 87 PHE A O 1
ATOM 668 N N . SER A 1 88 ? 9.585 2.130 -2.105 1.00 96.94 88 SER A N 1
ATOM 669 C CA . SER A 1 88 ? 9.828 3.479 -1.606 1.00 96.94 88 SER A CA 1
ATOM 670 C C . SER A 1 88 ? 8.579 4.014 -0.928 1.00 96.94 88 SER A C 1
ATOM 672 O O . SER A 1 88 ? 7.498 3.437 -1.039 1.00 96.94 88 SER A O 1
ATOM 674 N N . GLU A 1 89 ? 8.715 5.123 -0.215 1.00 97.31 89 GLU A N 1
ATOM 675 C CA . GLU A 1 89 ? 7.593 5.724 0.488 1.00 97.31 89 GLU A CA 1
ATOM 676 C C . GLU A 1 89 ? 7.616 7.239 0.448 1.00 97.31 89 GLU A C 1
ATOM 678 O O . GLU A 1 89 ? 8.658 7.871 0.266 1.00 97.31 89 GLU A O 1
ATOM 683 N N . PHE A 1 90 ? 6.434 7.822 0.597 1.00 96.94 90 PHE A N 1
ATOM 684 C CA . PHE A 1 90 ? 6.247 9.260 0.671 1.00 96.94 90 PHE A CA 1
ATOM 685 C C . PHE A 1 90 ? 4.898 9.596 1.305 1.00 96.94 90 PHE A C 1
ATOM 687 O O . PHE A 1 90 ? 3.968 8.791 1.319 1.00 96.94 90 PHE A O 1
ATOM 694 N N . GLN A 1 91 ? 4.778 10.825 1.801 1.00 95.81 91 GLN A N 1
ATOM 695 C CA . GLN A 1 91 ? 3.495 11.378 2.226 1.00 95.81 91 GLN A CA 1
ATOM 696 C C . GLN A 1 91 ? 2.684 11.819 1.006 1.00 95.81 91 GLN A C 1
ATOM 698 O O . GLN A 1 91 ? 3.203 12.493 0.106 1.00 95.81 91 GLN A O 1
ATOM 703 N N . TYR A 1 92 ? 1.406 11.456 0.981 1.00 94.06 92 TYR A N 1
ATOM 704 C CA . TYR A 1 92 ? 0.467 11.827 -0.070 1.00 94.06 92 TYR A CA 1
ATOM 705 C C . TYR A 1 92 ? -0.881 12.199 0.537 1.00 94.06 92 TYR A C 1
ATOM 707 O O . TYR A 1 92 ? -1.364 11.555 1.461 1.00 94.06 92 TYR A O 1
ATOM 715 N N . LYS A 1 93 ? -1.501 13.243 -0.007 1.00 91.62 93 LYS A N 1
ATOM 716 C CA . LYS A 1 93 ? -2.844 13.677 0.362 1.00 91.62 93 LYS A CA 1
ATOM 717 C C . LYS A 1 93 ? -3.679 13.748 -0.906 1.00 91.62 93 LYS A C 1
ATOM 719 O O . LYS A 1 93 ? -3.443 14.621 -1.744 1.00 91.62 93 LYS A O 1
ATOM 724 N N . ALA A 1 94 ? -4.637 12.839 -1.062 1.00 87.88 94 ALA A N 1
ATOM 725 C CA . ALA A 1 94 ? -5.645 12.996 -2.100 1.00 87.88 94 ALA A CA 1
ATOM 726 C C . ALA A 1 94 ? -6.514 14.223 -1.779 1.00 87.88 94 ALA A C 1
ATOM 728 O O . ALA A 1 94 ? -6.722 14.554 -0.614 1.00 87.88 94 ALA A O 1
ATOM 729 N N . LYS A 1 95 ? -7.057 14.891 -2.804 1.00 86.94 95 LYS A N 1
ATOM 730 C CA . LYS A 1 95 ? -7.903 16.084 -2.620 1.00 86.94 95 LYS A CA 1
ATOM 731 C C . LYS A 1 95 ? -9.025 15.913 -1.572 1.00 86.94 95 LYS A C 1
ATOM 733 O O . LYS A 1 95 ? -9.192 16.841 -0.788 1.00 86.94 95 LYS A O 1
ATOM 738 N N . PRO A 1 96 ? -9.779 14.794 -1.530 1.00 83.31 96 PRO A N 1
ATOM 739 C CA . PRO A 1 96 ? -10.860 14.636 -0.557 1.00 83.31 96 PRO A CA 1
ATOM 740 C C . PRO A 1 96 ? -10.382 14.233 0.845 1.00 83.31 96 PRO A C 1
ATOM 742 O O . PRO A 1 96 ? -11.206 14.141 1.744 1.00 83.31 96 PRO A O 1
ATOM 745 N N . TRP A 1 97 ? -9.091 13.953 1.052 1.00 86.75 97 TRP A N 1
ATOM 746 C CA . TRP A 1 97 ? -8.602 13.539 2.365 1.00 86.75 97 TRP A CA 1
ATOM 747 C C . TRP A 1 97 ? -8.434 14.740 3.294 1.00 86.75 97 TRP A C 1
ATOM 749 O O . TRP A 1 97 ? -7.955 15.789 2.850 1.00 86.75 97 TRP A O 1
ATOM 759 N N . PRO A 1 98 ? -8.744 14.602 4.591 1.00 81.81 98 PRO A N 1
ATOM 760 C CA . PRO A 1 98 ? -8.524 15.674 5.558 1.00 81.81 98 PRO A CA 1
ATOM 761 C C . PRO A 1 98 ? -7.026 15.893 5.833 1.00 81.81 98 PRO A C 1
ATOM 763 O O . PRO A 1 98 ? -6.557 17.035 5.901 1.00 81.81 98 PRO A O 1
ATOM 766 N N . LYS A 1 99 ? -6.235 14.814 5.875 1.00 86.69 99 LYS A N 1
ATOM 767 C CA . LYS A 1 99 ? -4.802 14.804 6.219 1.00 86.69 99 LYS A CA 1
ATOM 768 C C . LYS A 1 99 ? -3.976 13.972 5.221 1.00 86.69 99 LYS A C 1
ATOM 770 O O . LYS A 1 99 ? -4.550 13.160 4.497 1.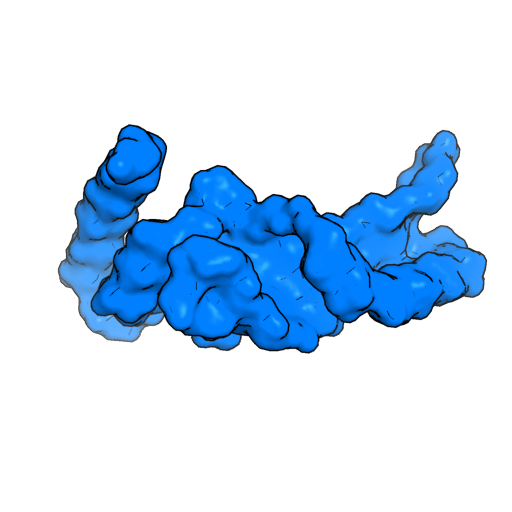00 86.69 99 LYS A O 1
ATOM 775 N N . PRO A 1 100 ? -2.655 14.206 5.105 1.00 91.00 100 PRO A N 1
ATOM 776 C CA . PRO A 1 100 ? -1.782 13.308 4.354 1.00 91.00 100 PRO A CA 1
ATOM 777 C C . PRO A 1 100 ? -1.684 11.939 5.036 1.00 91.00 100 PRO A C 1
ATOM 779 O O . PRO A 1 100 ? -1.709 11.855 6.262 1.00 91.00 100 PRO A O 1
ATOM 782 N N . SER A 1 101 ? -1.506 10.899 4.228 1.00 92.06 101 SER A N 1
ATOM 783 C CA . SER A 1 101 ? -1.223 9.537 4.681 1.00 92.06 101 SER A CA 1
ATOM 784 C C . SER A 1 101 ? 0.080 9.037 4.060 1.00 92.06 101 SER A C 1
ATOM 786 O O . SER A 1 101 ? 0.480 9.464 2.966 1.00 92.06 101 SER A O 1
ATOM 788 N N . ARG A 1 102 ? 0.740 8.094 4.741 1.00 95.75 102 ARG A N 1
ATOM 789 C CA . ARG A 1 102 ? 1.911 7.400 4.198 1.00 95.75 102 ARG A CA 1
ATOM 790 C C . ARG A 1 102 ? 1.464 6.518 3.035 1.00 95.75 102 ARG A C 1
ATOM 792 O O . ARG A 1 102 ? 0.529 5.725 3.151 1.00 95.75 102 ARG A O 1
ATOM 799 N N . VAL A 1 103 ? 2.157 6.657 1.912 1.00 97.19 103 VAL A N 1
ATOM 800 C CA . VAL A 1 103 ? 2.023 5.782 0.750 1.00 97.19 103 VAL A CA 1
ATOM 801 C C . VAL A 1 103 ? 3.320 5.024 0.563 1.00 97.19 103 VAL A C 1
ATOM 803 O O . VAL A 1 103 ? 4.387 5.630 0.485 1.00 97.19 103 VAL A O 1
ATOM 806 N N . VAL A 1 104 ? 3.213 3.704 0.443 1.00 98.00 104 VAL A N 1
ATOM 807 C CA . VAL A 1 104 ? 4.312 2.847 -0.003 1.00 98.00 104 VAL A CA 1
ATOM 808 C C . VAL A 1 104 ? 4.092 2.538 -1.479 1.00 98.00 104 VAL A C 1
ATOM 810 O O . VAL A 1 104 ? 3.041 2.029 -1.876 1.00 98.00 104 VAL A O 1
ATOM 813 N N . ALA A 1 105 ? 5.085 2.866 -2.297 1.00 98.12 105 ALA A N 1
ATOM 814 C CA . ALA A 1 105 ? 5.130 2.555 -3.712 1.00 98.12 105 ALA A CA 1
ATOM 815 C C . ALA A 1 105 ? 6.019 1.329 -3.936 1.00 98.12 105 ALA A C 1
ATOM 817 O O . ALA A 1 105 ? 7.209 1.339 -3.623 1.00 98.12 105 ALA A O 1
ATOM 818 N N . LYS A 1 106 ? 5.445 0.283 -4.522 1.00 98.31 106 LYS A N 1
ATOM 819 C CA . LYS A 1 106 ? 6.196 -0.800 -5.149 1.00 98.31 106 LYS A CA 1
ATOM 820 C C . LYS A 1 106 ? 6.525 -0.357 -6.568 1.00 98.31 106 LYS A C 1
ATOM 822 O O . LYS A 1 106 ? 5.616 -0.241 -7.387 1.00 98.31 106 LYS A O 1
ATOM 827 N N . ALA A 1 107 ? 7.794 -0.112 -6.848 1.00 98.38 107 ALA A N 1
ATOM 828 C CA . ALA A 1 107 ? 8.303 0.104 -8.191 1.00 98.38 107 ALA A CA 1
ATOM 829 C C . ALA A 1 107 ? 8.886 -1.215 -8.695 1.00 98.38 107 ALA A C 1
ATOM 831 O O . ALA A 1 107 ? 9.800 -1.756 -8.084 1.00 98.38 107 ALA A O 1
ATOM 832 N N . GLU A 1 108 ? 8.330 -1.756 -9.772 1.00 98.56 108 GLU A N 1
ATOM 833 C CA . GLU A 1 108 ? 8.723 -3.057 -10.308 1.00 98.56 108 GLU A CA 1
ATOM 834 C C . GLU A 1 108 ? 8.743 -3.003 -11.830 1.00 98.56 108 GLU A C 1
ATOM 836 O O . GLU A 1 108 ? 7.838 -2.435 -12.444 1.00 98.56 108 GLU A O 1
ATOM 841 N N . VAL A 1 109 ? 9.758 -3.618 -12.427 1.00 98.69 109 VAL A N 1
ATOM 842 C CA . VAL A 1 109 ? 9.822 -3.901 -13.861 1.00 98.69 109 VAL A CA 1
ATOM 843 C C . VAL A 1 109 ? 9.798 -5.407 -14.013 1.00 98.69 109 VAL A C 1
ATOM 845 O O . VAL A 1 109 ? 10.754 -6.088 -13.651 1.00 98.69 109 VAL A O 1
ATOM 848 N N . VAL A 1 110 ? 8.684 -5.930 -14.511 1.00 98.31 110 VAL A N 1
ATOM 849 C CA . VAL A 1 110 ? 8.451 -7.366 -14.643 1.00 98.31 110 VAL A CA 1
ATOM 850 C C . VAL A 1 110 ? 8.954 -7.850 -15.992 1.00 98.31 110 VAL A C 1
ATOM 852 O O . VAL A 1 110 ? 8.622 -7.271 -17.027 1.00 98.31 110 VAL A O 1
ATOM 855 N N . ARG A 1 111 ? 9.703 -8.953 -15.984 1.00 97.25 111 ARG A N 1
ATOM 856 C CA . ARG A 1 111 ? 10.081 -9.705 -17.181 1.00 97.25 111 ARG A CA 1
ATOM 857 C C . ARG A 1 111 ? 9.385 -11.057 -17.185 1.00 97.25 111 ARG A C 1
ATOM 859 O O . ARG A 1 111 ? 9.510 -11.829 -16.237 1.00 97.25 111 ARG A O 1
ATOM 866 N N . PHE A 1 112 ? 8.692 -11.349 -18.279 1.00 94.44 112 PHE A N 1
ATOM 867 C CA . PHE A 1 112 ? 8.141 -12.670 -18.560 1.00 94.44 112 PHE A CA 1
ATOM 868 C C . PHE A 1 112 ? 8.787 -13.215 -19.838 1.00 94.44 112 PHE A C 1
ATOM 870 O O . PHE A 1 112 ? 8.959 -12.443 -20.784 1.00 94.44 112 PHE A O 1
ATOM 877 N N . PRO A 1 113 ? 9.147 -14.509 -19.898 1.00 93.00 113 PRO A N 1
ATOM 878 C CA . PRO A 1 113 ? 9.690 -15.106 -21.114 1.00 93.00 113 PRO A CA 1
ATOM 879 C C . PRO A 1 113 ? 8.790 -14.843 -22.328 1.00 93.00 113 PRO A C 1
ATOM 881 O O . PRO A 1 113 ? 7.576 -15.023 -22.254 1.00 93.00 113 PRO A O 1
ATOM 884 N N . GLY A 1 114 ? 9.384 -14.394 -23.436 1.00 93.19 114 GLY A N 1
ATOM 885 C CA . GLY A 1 114 ? 8.654 -14.089 -24.673 1.00 93.19 114 GLY A CA 1
ATOM 886 C C . GLY A 1 114 ? 7.813 -12.806 -24.640 1.00 93.19 114 GLY A C 1
ATOM 887 O O . GLY A 1 114 ? 7.035 -12.577 -25.559 1.00 93.19 114 GLY A O 1
ATOM 888 N N . CYS A 1 115 ? 7.942 -11.974 -23.605 1.00 94.62 115 CYS A N 1
ATOM 889 C CA . CYS A 1 115 ? 7.283 -10.674 -23.509 1.00 94.62 115 CYS A CA 1
ATOM 890 C C . CYS A 1 115 ? 8.301 -9.558 -23.292 1.00 94.62 115 CYS A C 1
ATOM 892 O O . CYS A 1 115 ? 9.298 -9.744 -22.591 1.00 94.62 115 CYS A O 1
ATOM 894 N N . ASP A 1 116 ? 7.974 -8.366 -23.783 1.00 96.00 116 ASP A N 1
ATOM 895 C CA . ASP A 1 116 ? 8.718 -7.169 -23.415 1.00 96.00 116 ASP A CA 1
ATOM 896 C C . ASP A 1 116 ? 8.595 -6.882 -21.906 1.00 96.00 116 ASP A C 1
ATOM 898 O O . ASP A 1 116 ? 7.540 -7.153 -21.304 1.00 96.00 116 ASP A O 1
ATOM 902 N N . PRO A 1 117 ? 9.652 -6.326 -21.280 1.00 96.88 117 PRO A N 1
ATOM 903 C CA . PRO A 1 117 ? 9.604 -5.872 -19.897 1.00 96.88 117 PRO A CA 1
ATOM 904 C C . PRO A 1 117 ? 8.494 -4.840 -19.689 1.00 96.88 117 PRO A C 1
ATOM 906 O O . PRO A 1 117 ? 8.290 -3.955 -20.522 1.00 96.88 117 PRO A O 1
ATOM 909 N N . ARG A 1 118 ? 7.783 -4.932 -18.563 1.00 97.75 118 ARG A N 1
ATOM 910 C CA . ARG A 1 118 ? 6.644 -4.058 -18.253 1.00 97.75 118 ARG A CA 1
ATOM 911 C C . ARG A 1 118 ? 6.753 -3.453 -16.864 1.00 97.75 118 ARG A C 1
ATOM 913 O O . ARG A 1 1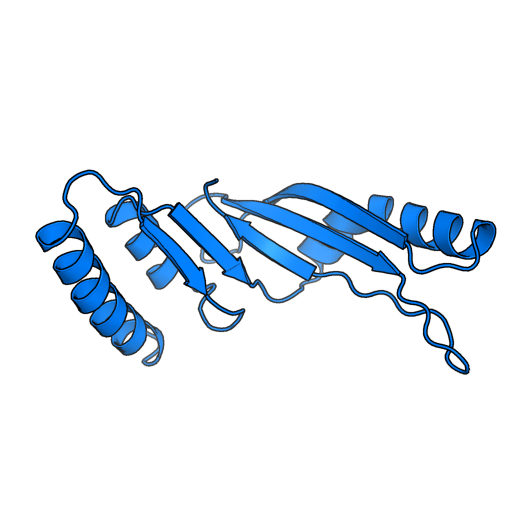18 ? 6.999 -4.157 -15.888 1.00 97.75 118 ARG A O 1
ATOM 920 N N . ASP A 1 119 ? 6.485 -2.158 -16.775 1.00 97.75 119 ASP A N 1
ATOM 921 C CA . ASP A 1 119 ? 6.328 -1.468 -15.500 1.00 97.75 119 ASP A CA 1
ATOM 922 C C . ASP A 1 119 ? 5.094 -1.994 -14.746 1.00 97.75 119 ASP A C 1
ATOM 924 O O . ASP A 1 119 ? 3.996 -2.080 -15.298 1.00 97.75 119 ASP A O 1
ATOM 928 N N . ASN A 1 120 ? 5.254 -2.290 -13.459 1.00 97.25 120 ASN A N 1
ATOM 929 C CA . ASN A 1 120 ? 4.193 -2.755 -12.566 1.00 97.25 120 ASN A CA 1
ATOM 930 C C . ASN A 1 120 ? 4.199 -1.972 -11.246 1.00 97.25 120 ASN A C 1
ATOM 932 O O . ASN A 1 120 ? 4.283 -2.540 -10.156 1.00 97.25 120 ASN A O 1
ATOM 936 N N . ALA A 1 121 ? 4.108 -0.644 -11.346 1.00 97.25 121 ALA A N 1
ATOM 937 C CA . ALA A 1 121 ? 4.019 0.209 -10.170 1.00 97.25 121 ALA A CA 1
ATOM 938 C C . ALA A 1 121 ? 2.703 -0.032 -9.404 1.00 97.25 121 ALA A C 1
ATOM 940 O O . ALA A 1 121 ? 1.616 -0.005 -9.989 1.00 97.25 121 ALA A O 1
ATOM 941 N N . ARG A 1 122 ? 2.788 -0.244 -8.087 1.00 97.44 122 ARG A N 1
ATOM 942 C CA . ARG A 1 122 ? 1.631 -0.402 -7.188 1.00 97.44 122 ARG A CA 1
ATOM 943 C C . ARG A 1 122 ? 1.774 0.501 -5.978 1.00 97.44 122 ARG A C 1
ATOM 945 O O . ARG A 1 122 ? 2.884 0.767 -5.531 1.00 97.44 122 ARG A O 1
ATOM 952 N N . TYR A 1 123 ? 0.645 0.928 -5.430 1.00 97.25 123 TYR A N 1
ATOM 953 C CA . TYR A 1 123 ? 0.605 1.845 -4.300 1.00 97.25 123 TYR A CA 1
ATOM 954 C C . TYR A 1 123 ? -0.284 1.274 -3.210 1.00 97.25 123 TYR A C 1
ATOM 956 O O . TYR A 1 123 ? -1.341 0.706 -3.499 1.00 97.25 123 TYR A O 1
ATOM 964 N N . VAL A 1 124 ? 0.142 1.441 -1.965 1.00 97.12 124 VAL A N 1
ATOM 965 C CA . VAL A 1 124 ? -0.691 1.180 -0.793 1.00 97.12 124 VAL A CA 1
ATOM 966 C C . VAL A 1 124 ? -0.666 2.383 0.134 1.00 97.12 124 VAL A C 1
ATOM 968 O O . VAL A 1 124 ? 0.380 3.005 0.314 1.00 97.12 124 VAL A O 1
ATOM 971 N N . VAL A 1 125 ? -1.814 2.698 0.719 1.00 96.06 125 VAL A N 1
ATOM 972 C CA . VAL A 1 125 ? -1.972 3.681 1.792 1.00 96.06 125 VAL A CA 1
ATOM 973 C C . VAL A 1 125 ? -1.930 2.927 3.110 1.00 96.06 125 VAL A C 1
ATOM 975 O O . VAL A 1 125 ? -2.560 1.876 3.246 1.00 96.06 125 VAL A O 1
ATOM 978 N N . THR A 1 126 ? -1.156 3.427 4.064 1.00 95.75 126 THR A N 1
ATOM 979 C CA . THR A 1 126 ? -0.902 2.728 5.325 1.00 95.75 126 THR A CA 1
ATOM 980 C C . THR A 1 126 ? -0.637 3.711 6.457 1.00 95.75 126 THR A C 1
ATOM 982 O O . THR A 1 126 ? -0.156 4.817 6.216 1.00 95.75 126 THR A O 1
ATOM 985 N N . GLN A 1 127 ? -0.917 3.279 7.686 1.00 89.75 127 GLN A N 1
ATOM 986 C CA . GLN A 1 127 ? -0.483 3.953 8.917 1.00 89.75 127 GLN A CA 1
ATOM 987 C C . GLN A 1 127 ? 0.563 3.164 9.722 1.00 89.75 127 GLN A C 1
ATOM 989 O O . GLN A 1 127 ? 0.962 3.583 10.806 1.00 89.75 127 GLN A O 1
ATOM 994 N N . LEU A 1 128 ? 0.984 2.005 9.196 1.00 89.00 128 LEU A N 1
ATOM 995 C CA . LEU A 1 128 ? 2.196 1.303 9.635 1.00 89.00 128 LEU A CA 1
ATOM 996 C C . LEU A 1 128 ? 3.437 2.157 9.418 1.00 89.00 128 LEU A C 1
ATOM 998 O O . LEU A 1 128 ? 3.338 3.100 8.598 1.00 89.00 128 LEU A O 1
#

Secondary structure (DSSP, 8-state):
--HHHHHHHHHHHHHHHHHHHH-TTPPPEEEE-GGG--HHHHHHHHHHT-EEEEEE---HHHHHHHHHHHHHHHHHHHHH-S-EEEEEEEEE--TT-SS-EEEEEEEEEE--TTS--EE--EEEEE--

pLDDT: mean 93.32, std 9.24, range [42.56, 98.69]

Sequence (128 aa):
MPIASGGAIGILSRIISRVRAAFPKTRIRVRLDGGFGTPDILDYLDEEGVEYIVGYASNSVLVSRARKVMDMMRALSVISNKTETIFSEFQYKAKPWPKPSRVVAKAEVVRFPGCDPRDNARYVVTQL

Radius of gyration: 17.59 Å; chains: 1; bounding box: 45×31×48 Å